Protein AF-A0A8T4Z9X0-F1 (afdb_monomer)

Solvent-accessible surface area (backbone atoms only — not comparable to full-atom values): 10684 Å² total; per-residue (Å²): 140,80,88,86,80,84,82,87,80,88,75,79,86,75,85,72,78,78,70,93,78,78,73,81,78,60,83,48,73,67,48,34,53,51,51,46,33,66,72,39,27,39,47,36,45,61,48,13,54,65,45,50,89,79,59,79,99,70,54,33,42,61,48,16,44,51,51,52,52,51,51,34,53,53,17,51,51,32,37,76,73,68,44,38,70,63,11,52,53,47,28,51,22,32,32,61,33,37,63,33,65,65,24,44,48,56,36,44,79,71,71,46,83,79,85,75,62,97,65,78,75,57,24,65,61,63,63,50,59,78,78,50,49,70,63,52,50,53,55,50,54,58,72,44,66,87,59,87,78,94,75,86,84,88,86,82,88,79,58,67,72,41,54,51,47,46,52,52,50,26,67,75,50,70,53,122

Mean predicted aligned error: 9.88 Å

pLDDT: mean 84.11, std 20.0, range [26.34, 98.0]

Radius of gyration: 24.55 Å; Cα contacts (8 Å, |Δi|>4): 163; chains: 1; bounding box: 61×63×80 Å

Sequence (176 aa):
MKMEEKTKKIGKGKRGASSPFHVAKPTGLLEILEELLKTYSICDNCLGRQLAILIHGTTNDRRGRAAKLFLTMEAHRRILEGDRNRGLRLLRALATKGSSPEAAETLRSLGYRIKKKQKPEPCYLCGGVLDGLDGLKALILDALGSYTFHTFIVGVKVPKEVIEREDDLRSRLKIR

Secondary structure (DSSP, 8-state):
-------------------S--PPPP-SHHHHHHHHHHH----HHHHHHHTTTT--SS-HHHHHHHHHHHHHHHHHHHHHTT-HHHHHHHHHHHHHTS--HHHHHHHHHTT------SSPPPPTTTTTGGGGHHHHHHHHHHHHTT---S---------HHHHHHHHHHHHHHT--

Foldseek 3Di:
DDDDDDDDDDDDDDPPPDDPPPDPADDDPLSLVLVPLLPFQAEQQRQLVLCPVVDDPDHSNVSSLVSLVVQLVVLVVCCVVVVVPSSLSSLLSCVASVVHPSSCVVCVVVVHDRDHDPDGQAGQQPSCPVVCVVVVVVVVCVVCVVDDDPDDDDDDDDDPSNVVSVCVSCVRNVRD

Structure (mmCIF, N/CA/C/O backbone):
data_AF-A0A8T4Z9X0-F1
#
_entry.id   AF-A0A8T4Z9X0-F1
#
loop_
_atom_site.group_PDB
_atom_site.id
_atom_site.type_symbol
_atom_site.label_atom_id
_atom_site.label_alt_id
_atom_site.label_comp_id
_atom_site.label_asym_id
_atom_site.label_entity_id
_atom_site.label_seq_id
_atom_site.pdbx_PDB_ins_code
_atom_site.Cartn_x
_atom_site.Cartn_y
_atom_site.Cartn_z
_atom_site.occupancy
_atom_site.B_iso_or_equiv
_atom_site.auth_seq_id
_atom_site.auth_comp_id
_atom_site.auth_asym_id
_atom_site.auth_atom_id
_atom_site.pdbx_PDB_model_num
ATOM 1 N N . MET A 1 1 ? 37.809 50.287 46.391 1.00 34.31 1 MET A N 1
ATOM 2 C CA . MET A 1 1 ? 38.292 50.314 44.987 1.00 34.31 1 MET A CA 1
ATOM 3 C C . MET A 1 1 ? 38.386 48.867 44.525 1.00 34.31 1 MET A C 1
ATOM 5 O O . MET A 1 1 ? 39.111 48.131 45.163 1.00 34.31 1 MET A O 1
ATOM 9 N N . LYS A 1 2 ? 37.665 48.341 43.540 1.00 35.91 2 LYS A N 1
ATOM 10 C CA . LYS A 1 2 ? 36.854 48.913 42.465 1.00 35.91 2 LYS A CA 1
ATOM 11 C C . LYS A 1 2 ? 35.469 48.256 42.472 1.00 35.91 2 LYS A C 1
ATOM 13 O O . LYS A 1 2 ? 35.357 47.049 42.651 1.00 35.91 2 LYS A O 1
ATOM 18 N N . MET A 1 3 ? 34.447 49.084 42.281 1.00 26.34 3 MET A N 1
ATOM 19 C CA . MET A 1 3 ? 33.174 48.658 41.718 1.00 26.34 3 MET A CA 1
ATOM 20 C C . MET A 1 3 ? 33.387 48.394 40.227 1.00 26.34 3 MET A C 1
ATOM 22 O O . MET A 1 3 ? 34.064 49.189 39.575 1.00 26.34 3 MET A O 1
ATOM 26 N N . GLU A 1 4 ? 32.773 47.348 39.687 1.00 34.88 4 GLU A N 1
ATOM 27 C CA . GLU A 1 4 ? 32.457 47.293 38.262 1.00 34.88 4 GLU A CA 1
ATOM 28 C C . GLU A 1 4 ? 30.944 47.195 38.104 1.00 34.88 4 GLU A C 1
ATOM 30 O O . GLU A 1 4 ? 30.269 46.298 38.611 1.00 34.88 4 GLU A O 1
ATOM 35 N N . GLU A 1 5 ? 30.422 48.227 37.456 1.00 34.16 5 GLU A N 1
ATOM 36 C CA . GLU A 1 5 ? 29.025 48.487 37.189 1.00 34.16 5 GLU A CA 1
ATOM 37 C C . GLU A 1 5 ? 28.646 47.931 35.810 1.00 34.16 5 GLU A C 1
ATOM 39 O O . GLU A 1 5 ? 29.357 48.128 34.832 1.00 34.16 5 GLU A O 1
ATOM 44 N N . LYS A 1 6 ? 27.451 47.332 35.754 1.00 31.14 6 LYS A N 1
ATOM 45 C CA . LYS A 1 6 ? 26.475 47.357 34.650 1.00 31.14 6 LYS A CA 1
ATOM 46 C C . LYS A 1 6 ? 26.954 47.000 33.231 1.00 31.14 6 LYS A C 1
ATOM 48 O O . LYS A 1 6 ? 27.589 47.778 32.535 1.00 31.14 6 LYS A O 1
ATOM 53 N N . THR A 1 7 ? 26.260 46.020 32.652 1.00 31.41 7 THR A N 1
ATOM 54 C CA . THR A 1 7 ? 25.377 46.348 31.514 1.00 31.41 7 THR A CA 1
ATOM 55 C C . THR A 1 7 ? 24.223 45.358 31.379 1.00 31.41 7 THR A C 1
ATOM 57 O O . THR A 1 7 ? 24.367 44.172 31.104 1.00 31.41 7 THR A O 1
ATOM 60 N N . LYS A 1 8 ? 23.030 45.908 31.586 1.00 33.38 8 LYS A N 1
ATOM 61 C CA . LYS A 1 8 ? 21.7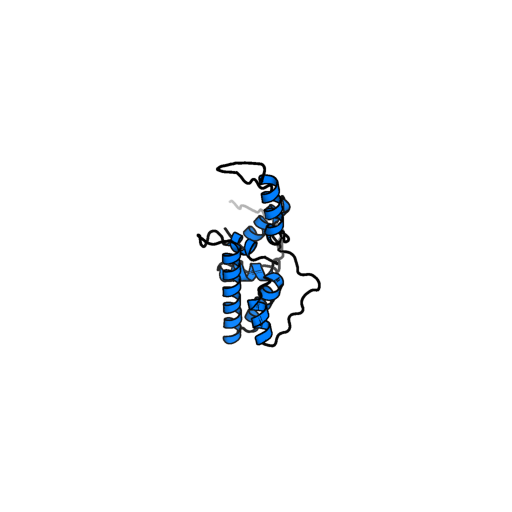13 45.291 31.483 1.00 33.38 8 LYS A CA 1
ATOM 62 C C . LYS A 1 8 ? 21.362 45.167 29.995 1.00 33.38 8 LYS A C 1
ATOM 64 O O . LYS A 1 8 ? 21.009 46.165 29.374 1.00 33.38 8 LYS A O 1
ATOM 69 N N . LYS A 1 9 ? 21.450 43.972 29.400 1.00 36.62 9 LYS A N 1
ATOM 70 C CA . LYS A 1 9 ? 20.879 43.719 28.064 1.00 36.62 9 LYS A CA 1
ATOM 71 C C . LYS A 1 9 ? 19.438 43.238 28.201 1.00 36.62 9 LYS A C 1
ATOM 73 O O . LYS A 1 9 ? 19.160 42.093 28.533 1.00 36.62 9 LYS A O 1
ATOM 78 N N . ILE A 1 10 ? 18.524 44.164 27.931 1.00 34.47 10 ILE A N 1
ATOM 79 C CA . ILE A 1 10 ? 17.104 43.916 27.687 1.00 34.47 10 ILE A CA 1
ATOM 80 C C . ILE A 1 10 ? 17.002 43.203 26.332 1.00 34.47 10 ILE A C 1
ATOM 82 O O . ILE A 1 10 ? 17.254 43.801 25.288 1.00 34.47 10 ILE A O 1
ATOM 86 N N . GLY A 1 11 ? 16.660 41.916 26.348 1.00 32.56 11 GLY A N 1
ATOM 87 C CA . GLY A 1 11 ? 16.539 41.073 25.159 1.00 32.56 11 GLY A CA 1
ATOM 88 C C . GLY A 1 11 ? 15.184 40.379 25.107 1.00 32.56 11 GLY A C 1
ATOM 89 O O . GLY A 1 11 ? 15.051 39.248 25.550 1.00 32.56 11 GLY A O 1
ATOM 90 N N . LYS A 1 12 ? 14.192 41.117 24.601 1.00 32.91 12 LYS A N 1
ATOM 91 C CA . LYS A 1 12 ? 12.871 40.714 24.082 1.00 32.91 12 LYS A CA 1
ATOM 92 C C . LYS A 1 12 ? 12.521 39.222 24.199 1.00 32.91 12 LYS A C 1
ATOM 94 O O . LYS A 1 12 ? 13.004 38.393 23.431 1.00 32.91 12 LYS A O 1
ATOM 99 N N . GLY A 1 13 ? 11.548 38.930 25.064 1.00 34.75 13 GLY A N 1
ATOM 100 C CA . GLY A 1 13 ? 10.819 37.670 25.055 1.00 34.75 13 GLY A CA 1
ATOM 101 C C . GLY A 1 13 ? 10.212 37.404 23.678 1.00 34.75 13 GLY A C 1
ATOM 102 O O . GLY A 1 13 ? 9.287 38.093 23.246 1.00 34.75 13 GLY A O 1
ATOM 103 N N . LYS A 1 14 ? 10.717 36.380 22.993 1.00 36.47 14 LYS A N 1
ATOM 104 C CA . LYS A 1 14 ? 9.980 35.727 21.917 1.00 36.47 14 LYS A CA 1
ATOM 105 C C . LYS A 1 14 ? 9.171 34.607 22.552 1.00 36.47 14 LYS A C 1
ATOM 107 O O . LYS A 1 14 ? 9.677 33.521 22.807 1.00 36.47 14 LYS A O 1
ATOM 112 N N . ARG A 1 15 ? 7.899 34.913 22.811 1.00 34.72 15 ARG A N 1
ATOM 113 C CA . ARG A 1 15 ? 6.828 33.922 22.938 1.00 34.72 15 ARG A CA 1
ATOM 114 C C . ARG A 1 15 ? 6.777 33.156 21.614 1.00 34.72 15 ARG A C 1
ATOM 116 O O . ARG A 1 15 ? 6.129 33.594 20.670 1.00 34.72 15 ARG A O 1
ATOM 123 N N . GLY A 1 16 ? 7.551 32.080 21.515 1.00 33.16 16 GLY A N 1
ATOM 124 C CA . GLY A 1 16 ? 7.415 31.105 20.444 1.00 33.16 16 GLY A CA 1
ATOM 125 C C . GLY A 1 16 ? 6.132 30.336 20.702 1.00 33.16 16 GLY A C 1
ATOM 126 O O . GLY A 1 16 ? 6.065 29.562 21.651 1.00 33.16 16 GLY A O 1
ATOM 127 N N . ALA A 1 17 ? 5.103 30.617 19.908 1.00 35.03 17 ALA A N 1
ATOM 128 C CA . ALA A 1 17 ? 3.867 29.858 19.901 1.00 35.03 17 ALA A CA 1
ATOM 129 C C . ALA A 1 17 ? 4.200 28.374 19.698 1.00 35.03 17 ALA A C 1
ATOM 131 O O . ALA A 1 17 ? 4.739 27.984 18.660 1.00 35.03 17 ALA A O 1
ATOM 132 N N . SER A 1 18 ? 3.916 27.550 20.703 1.00 39.00 18 SER A N 1
ATOM 133 C CA . SER A 1 18 ? 3.926 26.103 20.560 1.00 39.00 18 SER A CA 1
ATOM 134 C C . SER A 1 18 ? 2.852 25.733 19.537 1.00 39.00 18 SER A C 1
ATOM 136 O O . SER A 1 18 ? 1.655 25.844 19.789 1.00 39.00 18 SER A O 1
ATOM 138 N N . SER A 1 19 ? 3.291 25.346 18.338 1.00 38.25 19 SER A N 1
ATOM 139 C CA . SER A 1 19 ? 2.413 24.800 17.303 1.00 38.25 19 SER A CA 1
ATOM 140 C C . SER A 1 19 ? 1.639 23.599 17.875 1.00 38.25 19 SER A C 1
ATOM 142 O O . SER A 1 19 ? 2.282 22.677 18.393 1.00 38.25 19 SER A O 1
ATOM 144 N N . PRO A 1 20 ? 0.294 23.560 17.774 1.00 36.12 20 PRO A N 1
ATOM 145 C CA . PRO A 1 20 ? -0.553 22.543 18.409 1.00 36.12 20 PRO A CA 1
ATOM 146 C C . PRO A 1 20 ? -0.476 21.154 17.744 1.00 36.12 20 PRO A C 1
ATOM 148 O O . PRO A 1 20 ? -1.265 20.269 18.059 1.00 36.12 20 PRO A O 1
ATOM 151 N N . PHE A 1 21 ? 0.487 20.928 16.846 1.00 37.66 21 PHE A N 1
ATOM 152 C CA . PHE A 1 21 ? 0.681 19.677 16.112 1.00 37.66 21 PHE A CA 1
ATOM 153 C C . PHE A 1 21 ? 2.031 19.025 16.438 1.00 37.66 21 PHE A C 1
ATOM 155 O O . PHE A 1 21 ? 2.867 18.824 15.562 1.00 37.66 21 PHE A O 1
ATOM 162 N N . HIS A 1 22 ? 2.258 18.671 17.702 1.00 44.44 22 HIS A N 1
ATOM 163 C CA . HIS A 1 22 ? 3.313 17.721 18.074 1.00 44.44 22 HIS A CA 1
ATOM 164 C C . HIS A 1 22 ? 2.678 16.368 18.402 1.00 44.44 22 HIS A C 1
ATOM 166 O O . HIS A 1 22 ? 2.611 15.952 19.554 1.00 44.44 22 HIS A O 1
ATOM 172 N N . VAL A 1 23 ? 2.181 15.680 17.372 1.00 53.56 23 VAL A N 1
ATOM 173 C CA . VAL A 1 23 ? 1.930 14.238 17.476 1.00 53.56 23 VAL A CA 1
ATOM 174 C C . VAL A 1 23 ? 3.299 13.555 17.457 1.00 53.56 23 VAL A C 1
ATOM 176 O O . VAL A 1 23 ? 4.117 13.843 16.578 1.00 53.56 23 VAL A O 1
ATOM 179 N N . ALA A 1 24 ? 3.580 12.699 18.443 1.00 60.56 24 ALA A N 1
ATOM 180 C CA . ALA A 1 24 ? 4.805 11.904 18.479 1.00 60.56 24 ALA A CA 1
ATOM 181 C C . ALA A 1 24 ? 4.957 11.120 17.162 1.00 60.56 24 ALA A C 1
ATOM 183 O O . ALA A 1 24 ? 3.994 10.530 16.671 1.00 60.56 24 ALA A O 1
ATOM 184 N N . LYS A 1 25 ? 6.150 11.160 16.558 1.00 60.59 25 LYS A N 1
ATOM 185 C CA . LYS A 1 25 ? 6.401 10.482 15.278 1.00 60.59 25 LYS A CA 1
ATOM 186 C C . LYS A 1 25 ? 6.363 8.959 15.485 1.00 60.59 25 LYS A C 1
ATOM 188 O O . LYS A 1 25 ? 6.967 8.503 16.454 1.00 60.59 25 LYS A O 1
ATOM 193 N N . PRO A 1 26 ? 5.706 8.191 14.596 1.00 71.19 26 PRO A N 1
ATOM 194 C CA . PRO A 1 26 ? 5.622 6.739 14.723 1.00 71.19 26 PRO A CA 1
ATOM 195 C C . PRO A 1 26 ? 7.017 6.113 14.614 1.00 71.19 26 PRO A C 1
ATOM 197 O O . PRO A 1 26 ? 7.794 6.486 13.732 1.00 71.19 26 PRO A O 1
ATOM 200 N N . THR A 1 27 ? 7.341 5.179 15.507 1.00 75.75 27 THR A N 1
ATOM 201 C CA . THR A 1 27 ? 8.657 4.509 15.550 1.00 75.75 27 THR A CA 1
ATOM 202 C C . THR A 1 27 ? 8.567 3.021 15.226 1.00 75.75 27 THR A C 1
ATOM 204 O O . THR A 1 27 ? 9.528 2.459 14.702 1.00 75.75 27 THR A O 1
ATOM 207 N N . GLY A 1 28 ? 7.420 2.381 15.472 1.00 87.75 28 GLY A N 1
ATOM 208 C CA . GLY A 1 28 ? 7.186 0.981 15.107 1.00 87.75 28 GLY A CA 1
ATOM 209 C C . GLY A 1 28 ? 6.675 0.806 13.673 1.00 87.75 28 GLY A C 1
ATOM 210 O O . GLY A 1 28 ? 5.898 1.624 13.184 1.00 87.75 28 GLY A O 1
ATOM 211 N N . LEU A 1 29 ? 7.025 -0.310 13.015 1.00 89.56 29 LEU A N 1
ATOM 212 C CA . LEU A 1 29 ? 6.516 -0.654 11.673 1.00 89.56 29 LEU A CA 1
ATOM 213 C C . LEU A 1 29 ? 4.982 -0.591 11.605 1.00 89.56 29 LEU A C 1
ATOM 215 O O . LEU A 1 29 ? 4.420 -0.048 10.657 1.00 89.56 29 LEU A O 1
ATOM 219 N N . LEU A 1 30 ? 4.306 -1.111 12.631 1.00 91.12 30 LEU A N 1
ATOM 220 C CA . LEU A 1 30 ? 2.848 -1.084 12.723 1.00 91.12 30 LEU A CA 1
ATOM 221 C C . LEU A 1 30 ? 2.303 0.352 12.757 1.00 91.12 30 LEU A C 1
ATOM 223 O O . LEU A 1 30 ? 1.380 0.679 12.017 1.00 91.12 30 LEU A O 1
ATOM 227 N N . GLU A 1 31 ? 2.901 1.225 13.566 1.00 91.38 31 GLU A N 1
ATOM 228 C CA . GLU A 1 31 ? 2.488 2.626 13.684 1.00 91.38 31 GLU A CA 1
ATOM 229 C C . GLU A 1 31 ? 2.722 3.395 12.382 1.00 91.38 31 GLU A C 1
ATOM 231 O O . GLU A 1 31 ? 1.859 4.163 11.957 1.00 91.38 31 GLU A O 1
ATOM 236 N N . ILE A 1 32 ? 3.858 3.145 11.722 1.00 92.25 32 ILE A N 1
ATOM 237 C CA . ILE A 1 32 ? 4.197 3.723 10.418 1.00 92.25 32 ILE A CA 1
ATOM 238 C C . ILE A 1 32 ? 3.142 3.333 9.382 1.00 92.25 32 ILE A C 1
ATOM 240 O O . ILE A 1 32 ? 2.608 4.198 8.689 1.00 92.25 32 ILE A O 1
ATOM 244 N N . LEU A 1 33 ? 2.812 2.043 9.290 1.00 93.50 33 LEU A N 1
ATOM 245 C CA . LEU A 1 33 ? 1.822 1.542 8.340 1.00 93.50 33 LEU A CA 1
ATOM 246 C C . LEU A 1 33 ? 0.418 2.086 8.622 1.00 93.50 33 LEU A C 1
ATOM 248 O O . LEU A 1 33 ? -0.303 2.459 7.693 1.00 93.50 33 LEU A O 1
ATOM 252 N N . GLU A 1 34 ? 0.032 2.159 9.896 1.00 93.44 34 GLU A N 1
ATOM 253 C CA . GLU A 1 34 ? -1.232 2.761 10.305 1.00 93.44 34 GLU A CA 1
ATOM 254 C C . GLU A 1 34 ? -1.323 4.232 9.904 1.00 93.44 34 GLU A C 1
ATOM 256 O O . GLU A 1 34 ? -2.344 4.653 9.360 1.00 93.44 34 GLU A O 1
ATOM 261 N N . GLU A 1 35 ? -0.283 5.017 10.185 1.00 93.19 35 GLU A N 1
ATOM 262 C CA . GLU A 1 35 ? -0.250 6.442 9.860 1.00 93.19 35 GLU A CA 1
ATOM 263 C C . GLU A 1 35 ? -0.250 6.662 8.346 1.00 93.19 35 GLU A C 1
ATOM 265 O O . GLU A 1 35 ? -0.989 7.514 7.841 1.00 93.19 35 GLU A O 1
ATOM 270 N N . LEU A 1 36 ? 0.498 5.838 7.608 1.00 93.81 36 LEU A N 1
ATOM 271 C CA . LEU A 1 36 ? 0.521 5.847 6.150 1.00 93.81 36 LEU A CA 1
ATOM 272 C C . LEU A 1 36 ? -0.889 5.658 5.587 1.00 93.81 36 LEU A C 1
ATOM 274 O O . LEU A 1 36 ? -1.349 6.495 4.814 1.00 93.81 36 LEU A O 1
ATOM 278 N N . LEU A 1 37 ? -1.595 4.602 5.997 1.00 92.44 37 LEU A N 1
ATOM 279 C CA . LEU A 1 37 ? -2.922 4.261 5.468 1.00 92.44 37 LEU A CA 1
ATOM 280 C C . LEU A 1 37 ? -4.031 5.192 5.962 1.00 92.44 37 LEU A C 1
ATOM 282 O O . LEU A 1 37 ? -5.032 5.383 5.271 1.00 92.44 37 LEU A O 1
ATOM 286 N N . LYS A 1 38 ? -3.877 5.793 7.147 1.00 91.44 38 LYS A N 1
ATOM 287 C CA . LYS A 1 38 ? -4.783 6.848 7.625 1.00 91.44 38 LYS A CA 1
ATOM 288 C C . LYS A 1 38 ? -4.595 8.141 6.848 1.00 91.44 38 LYS A C 1
ATOM 290 O O . LYS A 1 38 ? -5.574 8.865 6.663 1.00 91.44 38 LYS A O 1
ATOM 295 N N . THR A 1 39 ? -3.386 8.425 6.372 1.00 92.50 39 THR A N 1
ATOM 296 C CA . THR A 1 39 ? -3.059 9.683 5.693 1.00 92.50 39 THR A CA 1
ATOM 297 C C . THR A 1 39 ? -3.293 9.589 4.189 1.00 92.50 39 THR A C 1
ATOM 299 O O . THR A 1 39 ? -4.068 10.379 3.647 1.00 92.50 39 THR A O 1
ATOM 302 N N . TYR A 1 40 ? -2.728 8.581 3.530 1.00 94.12 40 TYR A N 1
ATOM 303 C CA . TYR A 1 40 ? -2.626 8.485 2.075 1.00 94.12 40 TYR A CA 1
ATOM 304 C C . TYR A 1 40 ? -3.454 7.327 1.503 1.00 94.12 40 TYR A C 1
ATOM 306 O O . TYR A 1 40 ? -3.495 6.238 2.072 1.00 94.12 40 TYR A O 1
ATOM 314 N N . SER A 1 41 ? -4.074 7.546 0.338 1.00 95.19 41 SER A N 1
ATOM 315 C CA . SER A 1 41 ? -4.557 6.452 -0.515 1.00 95.19 41 SER A CA 1
ATOM 316 C C . SER A 1 41 ? -3.350 5.761 -1.152 1.00 95.19 41 SER A C 1
ATOM 318 O O . SER A 1 41 ? -2.534 6.436 -1.782 1.00 95.19 41 SER A O 1
ATOM 320 N N . ILE A 1 42 ? -3.180 4.447 -0.980 1.00 95.12 42 ILE A N 1
ATOM 321 C CA . ILE A 1 42 ? -2.009 3.726 -1.508 1.00 95.12 42 ILE A CA 1
ATOM 322 C C . ILE A 1 42 ? -2.382 2.333 -2.030 1.00 95.12 42 ILE A C 1
ATOM 324 O O . ILE A 1 42 ? -3.034 1.535 -1.348 1.00 95.12 42 ILE A O 1
ATOM 328 N N . CYS A 1 43 ? -1.941 2.010 -3.248 1.00 94.88 43 CYS A N 1
ATOM 329 C CA . CYS A 1 43 ? -2.137 0.681 -3.827 1.00 94.88 43 CYS A CA 1
ATOM 330 C C . CYS A 1 43 ? -1.146 -0.344 -3.251 1.00 94.88 43 CYS A C 1
ATOM 332 O O . CYS A 1 43 ? -0.167 0.013 -2.590 1.00 94.88 43 CYS A O 1
ATOM 334 N N . ASP A 1 44 ? -1.404 -1.628 -3.503 1.00 95.69 44 ASP A N 1
ATOM 335 C CA . ASP A 1 44 ? -0.566 -2.732 -3.019 1.00 95.69 44 ASP A CA 1
ATOM 336 C C . ASP A 1 44 ? 0.879 -2.603 -3.520 1.00 95.69 44 ASP A C 1
ATOM 338 O O . ASP A 1 44 ? 1.814 -2.661 -2.727 1.00 95.69 44 ASP A O 1
ATOM 342 N N . ASN A 1 45 ? 1.069 -2.315 -4.811 1.00 95.69 45 ASN A N 1
ATOM 343 C CA . ASN A 1 45 ? 2.397 -2.134 -5.399 1.00 95.69 45 ASN A CA 1
ATOM 344 C C . ASN A 1 45 ? 3.194 -1.006 -4.731 1.00 95.69 45 ASN A C 1
ATOM 346 O O . ASN A 1 45 ? 4.357 -1.176 -4.369 1.00 95.69 45 ASN A O 1
ATOM 350 N N . CYS A 1 46 ? 2.583 0.163 -4.556 1.00 95.50 46 CYS A N 1
ATOM 351 C CA . CYS A 1 46 ? 3.267 1.303 -3.958 1.00 95.50 46 CYS A CA 1
ATOM 352 C C . CYS A 1 46 ? 3.584 1.065 -2.482 1.00 95.50 46 CYS A C 1
ATOM 354 O O . CYS A 1 46 ? 4.697 1.371 -2.060 1.00 95.50 46 CYS A O 1
ATOM 356 N N . LEU A 1 47 ? 2.655 0.477 -1.721 1.00 95.50 47 LEU A N 1
ATOM 357 C CA . LEU A 1 47 ? 2.898 0.130 -0.323 1.00 95.50 47 LEU A CA 1
ATOM 358 C C . LEU A 1 47 ? 4.025 -0.895 -0.199 1.00 95.50 47 LEU A C 1
ATOM 360 O O . LEU A 1 47 ? 4.953 -0.697 0.577 1.00 95.50 47 LEU A O 1
ATOM 364 N N . GLY A 1 48 ? 3.984 -1.966 -0.993 1.00 94.94 48 GLY A N 1
ATOM 365 C CA . GLY A 1 48 ? 5.030 -2.977 -0.959 1.00 94.94 48 GLY A CA 1
ATOM 366 C C . GLY A 1 48 ? 6.385 -2.453 -1.419 1.00 94.94 48 GLY A C 1
ATOM 367 O O . GLY A 1 48 ? 7.396 -2.882 -0.871 1.00 94.94 48 GLY A O 1
ATOM 368 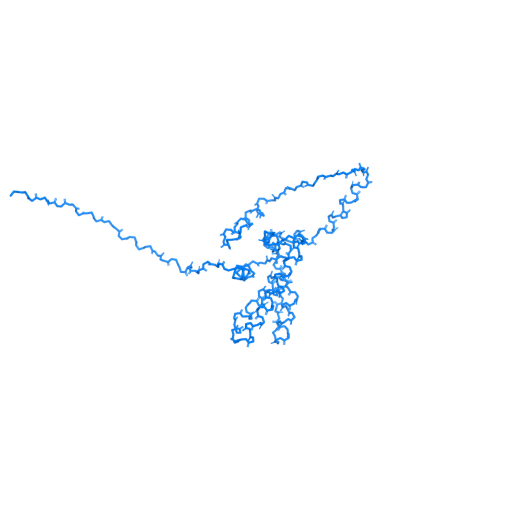N N . ARG A 1 49 ? 6.429 -1.489 -2.349 1.00 94.12 49 ARG A N 1
ATOM 369 C CA . ARG A 1 49 ? 7.672 -0.798 -2.722 1.00 94.12 49 ARG A CA 1
ATOM 370 C C . ARG A 1 49 ? 8.281 -0.048 -1.538 1.00 94.12 49 ARG A C 1
ATOM 372 O O . ARG A 1 49 ? 9.486 -0.135 -1.342 1.00 94.12 49 ARG A O 1
ATOM 379 N N . GLN A 1 50 ? 7.463 0.623 -0.722 1.00 94.50 50 GLN A N 1
ATOM 380 C CA . GLN A 1 50 ? 7.948 1.322 0.478 1.00 94.50 50 GLN A CA 1
ATOM 381 C C . GLN A 1 50 ? 8.510 0.373 1.550 1.00 94.50 50 GLN A C 1
ATOM 383 O O . GLN A 1 50 ? 9.198 0.815 2.460 1.00 94.50 50 GLN A O 1
ATOM 388 N N . LEU A 1 51 ? 8.233 -0.929 1.454 1.00 91.88 51 LEU A N 1
ATOM 389 C CA . LEU A 1 51 ? 8.693 -1.954 2.396 1.00 91.88 51 LEU A CA 1
ATOM 390 C C . LEU A 1 51 ? 9.738 -2.892 1.774 1.00 91.88 51 LEU A C 1
ATOM 392 O O . LEU A 1 51 ? 10.014 -3.959 2.323 1.00 91.88 51 LEU A O 1
ATOM 396 N N . ALA A 1 52 ? 10.290 -2.541 0.608 1.00 90.88 52 ALA A N 1
ATOM 397 C CA . ALA A 1 52 ? 11.114 -3.450 -0.185 1.00 90.88 52 ALA A CA 1
ATOM 398 C C . ALA A 1 52 ? 12.397 -3.912 0.525 1.00 90.88 52 ALA A C 1
ATOM 400 O O . ALA A 1 52 ? 12.873 -5.007 0.241 1.00 90.88 52 ALA A O 1
ATOM 401 N N . ILE A 1 53 ? 12.913 -3.120 1.469 1.00 88.88 53 ILE A N 1
ATOM 402 C CA . ILE A 1 53 ? 14.096 -3.462 2.268 1.00 88.88 53 ILE A CA 1
ATOM 403 C C . ILE A 1 53 ? 13.823 -4.529 3.341 1.00 88.88 53 ILE A C 1
ATOM 405 O O . ILE A 1 53 ? 14.756 -5.137 3.851 1.00 88.88 53 ILE A O 1
ATOM 409 N N . LEU A 1 54 ? 12.558 -4.765 3.705 1.00 88.06 54 LEU A N 1
ATOM 410 C CA . LEU A 1 54 ? 12.221 -5.614 4.851 1.00 88.06 54 LEU A CA 1
ATOM 411 C C . LEU A 1 54 ? 12.188 -7.109 4.519 1.00 88.06 54 LEU A C 1
ATOM 413 O O . LEU A 1 54 ? 12.427 -7.924 5.403 1.00 88.06 54 LEU A O 1
ATOM 417 N N . ILE A 1 55 ? 11.867 -7.476 3.274 1.00 87.81 55 ILE A N 1
ATOM 418 C CA . ILE A 1 55 ? 11.809 -8.869 2.799 1.00 87.81 55 ILE A CA 1
ATOM 419 C C . ILE A 1 55 ? 12.151 -8.924 1.304 1.00 87.81 55 ILE A C 1
ATOM 421 O O . ILE A 1 55 ? 11.782 -8.016 0.565 1.00 87.81 55 ILE A O 1
ATOM 425 N N . HIS A 1 56 ? 12.787 -9.995 0.828 1.00 90.94 56 HIS A N 1
ATOM 426 C CA . HIS A 1 56 ? 13.132 -10.199 -0.590 1.00 90.94 56 HIS A CA 1
ATOM 427 C C . HIS A 1 56 ? 12.393 -11.412 -1.187 1.00 90.94 56 HIS A C 1
ATOM 429 O O . HIS A 1 56 ? 11.671 -12.108 -0.479 1.00 90.94 56 HIS A O 1
ATOM 435 N N . GLY A 1 57 ? 12.524 -11.648 -2.500 1.00 94.19 57 GLY A N 1
ATOM 436 C CA . GLY A 1 57 ? 11.912 -12.811 -3.169 1.00 94.19 57 GLY A CA 1
ATOM 437 C C . GLY A 1 57 ? 10.389 -12.733 -3.346 1.00 94.19 57 GLY A C 1
ATOM 438 O O . GLY A 1 57 ? 9.726 -13.750 -3.521 1.00 94.19 57 GLY A O 1
ATOM 439 N N . THR A 1 58 ? 9.815 -11.531 -3.288 1.00 95.19 58 THR A N 1
ATOM 440 C CA . THR A 1 58 ? 8.379 -11.292 -3.467 1.00 95.19 58 THR A CA 1
ATOM 441 C C . THR A 1 58 ? 8.146 -10.053 -4.322 1.00 95.19 58 THR A C 1
ATOM 443 O O . THR A 1 58 ? 8.990 -9.152 -4.380 1.00 95.19 58 THR A O 1
ATOM 446 N N . THR A 1 59 ? 6.991 -9.997 -4.974 1.00 94.44 59 THR A N 1
ATOM 447 C CA . THR A 1 59 ? 6.564 -8.834 -5.745 1.00 94.44 59 THR A CA 1
ATOM 448 C C . THR A 1 59 ? 6.042 -7.731 -4.824 1.00 94.44 59 THR A C 1
ATOM 450 O O . THR A 1 59 ? 5.673 -7.953 -3.664 1.00 94.44 59 THR A O 1
ATOM 453 N N . ASN A 1 60 ? 6.032 -6.499 -5.331 1.00 94.81 60 ASN A N 1
ATOM 454 C CA . ASN A 1 60 ? 5.574 -5.350 -4.559 1.00 94.81 60 ASN A CA 1
ATOM 455 C C . ASN A 1 60 ? 4.081 -5.447 -4.212 1.00 94.81 60 ASN A C 1
ATOM 457 O O . ASN A 1 60 ? 3.715 -5.193 -3.069 1.00 94.81 60 ASN A O 1
ATOM 461 N N . ASP A 1 61 ? 3.228 -5.861 -5.148 1.00 94.94 61 ASP A N 1
ATOM 462 C CA . ASP A 1 61 ? 1.801 -6.084 -4.902 1.00 94.94 61 ASP A CA 1
ATOM 463 C C . ASP A 1 61 ? 1.570 -7.134 -3.806 1.00 94.94 61 ASP A C 1
ATOM 465 O O . ASP A 1 61 ? 0.849 -6.871 -2.842 1.00 94.94 61 ASP A O 1
ATOM 469 N N . ARG A 1 62 ? 2.253 -8.284 -3.868 1.00 95.88 62 ARG A N 1
ATOM 470 C CA . ARG A 1 62 ? 2.090 -9.349 -2.874 1.00 95.88 62 ARG A CA 1
ATOM 471 C C . ARG A 1 62 ? 2.514 -8.886 -1.484 1.00 95.88 62 ARG A C 1
ATOM 473 O O . ARG A 1 62 ? 1.805 -9.132 -0.510 1.00 95.88 62 ARG A O 1
ATOM 480 N N . ARG A 1 63 ? 3.642 -8.176 -1.386 1.00 95.69 63 ARG A N 1
ATOM 481 C CA . ARG A 1 63 ? 4.131 -7.594 -0.126 1.00 95.69 63 ARG A CA 1
ATOM 482 C C . ARG A 1 63 ? 3.168 -6.550 0.440 1.00 95.69 63 ARG A C 1
ATOM 484 O O . ARG A 1 63 ? 2.851 -6.600 1.626 1.00 95.69 63 ARG A O 1
ATOM 491 N N . GLY A 1 64 ? 2.681 -5.625 -0.386 1.00 95.88 64 GLY A N 1
ATOM 492 C CA . GLY A 1 64 ? 1.734 -4.601 0.057 1.00 95.88 64 GLY A CA 1
ATOM 493 C C . GLY A 1 64 ? 0.394 -5.188 0.492 1.00 95.88 64 GLY A C 1
ATOM 494 O O . GLY A 1 64 ? -0.137 -4.797 1.533 1.00 95.88 64 GLY A O 1
ATOM 495 N N . ARG A 1 65 ? -0.117 -6.180 -0.245 1.00 96.56 65 ARG A N 1
ATOM 496 C CA . ARG A 1 65 ? -1.333 -6.906 0.127 1.00 96.56 65 ARG A CA 1
ATOM 497 C C . ARG A 1 65 ? -1.168 -7.646 1.448 1.00 96.56 65 ARG A C 1
ATOM 499 O O . ARG A 1 65 ? -2.032 -7.534 2.311 1.00 96.56 65 ARG A O 1
ATOM 506 N N . ALA A 1 66 ? -0.049 -8.346 1.639 1.00 96.56 66 ALA A N 1
ATOM 507 C CA . ALA A 1 66 ? 0.245 -9.035 2.893 1.00 96.56 66 ALA A CA 1
ATOM 508 C C . ALA A 1 66 ? 0.273 -8.064 4.086 1.00 96.56 66 ALA A C 1
ATOM 510 O O . ALA A 1 66 ? -0.321 -8.350 5.124 1.00 96.56 66 ALA A O 1
ATOM 511 N N . ALA A 1 67 ? 0.881 -6.883 3.920 1.00 96.00 67 ALA A N 1
ATOM 512 C CA . ALA A 1 67 ? 0.868 -5.846 4.950 1.00 96.00 67 ALA A CA 1
ATOM 513 C C . ALA A 1 67 ? -0.564 -5.385 5.285 1.00 96.00 67 ALA A C 1
ATOM 515 O O . ALA A 1 67 ? -0.928 -5.307 6.456 1.00 96.00 67 ALA A O 1
ATOM 516 N N . LYS A 1 68 ? -1.413 -5.133 4.280 1.00 97.50 68 LYS A N 1
ATOM 517 C CA . LYS A 1 68 ? -2.822 -4.747 4.497 1.00 97.50 68 LYS A CA 1
ATOM 518 C C . LYS A 1 68 ? -3.645 -5.855 5.150 1.00 97.50 68 LYS A C 1
ATOM 520 O O . LYS A 1 68 ? -4.476 -5.565 6.011 1.00 97.50 68 LYS A O 1
ATOM 525 N N . LEU A 1 69 ? -3.398 -7.109 4.778 1.00 97.88 69 LEU A N 1
ATOM 526 C CA . LEU A 1 69 ? -4.048 -8.266 5.382 1.00 97.88 69 LEU A CA 1
ATOM 527 C C . LEU A 1 69 ? -3.690 -8.376 6.868 1.00 97.88 69 LEU A C 1
ATOM 529 O O . LEU A 1 69 ? -4.579 -8.477 7.711 1.00 97.88 69 LEU A O 1
ATOM 533 N N . PHE A 1 70 ? -2.403 -8.255 7.203 1.00 97.38 70 PHE A N 1
ATOM 534 C CA . PHE A 1 70 ? -1.944 -8.219 8.591 1.00 97.38 70 PHE A CA 1
ATOM 535 C C . PHE A 1 70 ? -2.603 -7.089 9.390 1.00 97.38 70 PHE A C 1
ATOM 537 O O . PHE A 1 70 ? -3.148 -7.324 10.466 1.00 97.38 70 PHE A O 1
ATOM 544 N N . LEU A 1 71 ? -2.633 -5.872 8.842 1.00 97.62 71 LEU A N 1
ATOM 545 C CA . LEU A 1 71 ? -3.264 -4.729 9.506 1.00 97.62 71 LEU A CA 1
ATOM 546 C C . LEU A 1 71 ? -4.773 -4.903 9.678 1.00 97.62 71 LEU A C 1
ATOM 548 O O . LEU A 1 71 ? -5.334 -4.392 10.642 1.00 97.62 71 LEU A O 1
ATOM 552 N N . THR A 1 72 ? -5.432 -5.622 8.770 1.00 98.00 72 THR A N 1
ATOM 553 C CA . THR A 1 72 ? -6.854 -5.966 8.894 1.00 98.00 72 THR A CA 1
ATOM 554 C C . THR A 1 72 ? -7.080 -6.886 10.091 1.00 98.00 72 THR A C 1
ATOM 556 O O . THR A 1 72 ? -7.963 -6.615 10.907 1.00 98.00 72 THR A O 1
ATOM 559 N N . MET A 1 73 ? -6.244 -7.920 10.240 1.00 97.94 73 MET A N 1
ATOM 560 C CA . MET A 1 73 ? -6.281 -8.814 11.402 1.00 97.94 73 MET A CA 1
ATOM 561 C C . MET A 1 73 ? -6.007 -8.050 12.699 1.00 97.94 73 MET A C 1
ATOM 563 O O . MET A 1 73 ? -6.778 -8.162 13.648 1.00 97.94 73 MET A O 1
ATOM 567 N N . GLU A 1 74 ? -4.972 -7.210 12.723 1.00 97.50 74 GLU A N 1
ATOM 568 C CA . GLU A 1 74 ? -4.626 -6.390 13.888 1.00 97.50 74 GLU A CA 1
ATOM 569 C C . GLU A 1 74 ? -5.749 -5.409 14.256 1.00 97.50 74 GLU A C 1
ATOM 571 O O . GLU A 1 74 ? -6.088 -5.239 15.428 1.00 97.50 74 GLU A O 1
ATOM 576 N N . ALA A 1 75 ? -6.389 -4.793 13.261 1.00 97.19 75 ALA A N 1
ATOM 577 C CA . ALA A 1 75 ? -7.516 -3.902 13.488 1.00 97.19 75 ALA A CA 1
ATOM 578 C C . ALA A 1 75 ? -8.717 -4.638 14.098 1.00 97.19 75 ALA A C 1
ATOM 580 O O . ALA A 1 75 ? -9.368 -4.101 14.995 1.00 97.19 75 ALA A O 1
ATOM 581 N N . HIS A 1 76 ? -9.005 -5.857 13.635 1.00 97.38 76 HIS A N 1
ATOM 582 C CA . HIS A 1 76 ? -10.073 -6.681 14.192 1.00 97.38 76 HIS A CA 1
ATOM 583 C C . HIS A 1 76 ? -9.736 -7.184 15.604 1.00 97.38 76 HIS A C 1
ATOM 585 O O . HIS A 1 76 ? -10.575 -7.067 16.495 1.00 97.38 76 HIS A O 1
ATOM 591 N N . ARG A 1 77 ? -8.498 -7.636 15.846 1.00 97.75 77 ARG A N 1
ATOM 592 C CA . ARG A 1 77 ? -8.005 -8.040 17.174 1.00 97.75 77 ARG A CA 1
ATOM 593 C C . ARG A 1 77 ? -8.230 -6.940 18.214 1.00 97.75 77 ARG A C 1
ATOM 595 O O . ARG A 1 77 ? -8.826 -7.196 19.254 1.00 97.75 77 ARG A O 1
ATOM 602 N N . ARG A 1 78 ? -7.880 -5.687 17.892 1.00 96.75 78 ARG A N 1
ATOM 603 C CA . ARG A 1 78 ? -8.130 -4.527 18.773 1.00 96.75 78 ARG A CA 1
ATOM 604 C C . ARG A 1 78 ? -9.602 -4.310 19.103 1.00 96.75 78 ARG A C 1
ATOM 606 O O . ARG A 1 78 ? -9.920 -3.875 20.204 1.00 96.75 78 ARG A O 1
ATOM 613 N N . ILE A 1 79 ? -10.506 -4.592 18.162 1.00 97.25 79 ILE A N 1
ATOM 614 C CA . ILE A 1 79 ? -11.951 -4.487 18.408 1.00 97.25 79 ILE A CA 1
ATOM 615 C C . ILE A 1 79 ? -12.395 -5.518 19.444 1.00 97.25 79 ILE A C 1
ATOM 617 O O . ILE A 1 79 ? -13.194 -5.175 20.314 1.00 97.25 79 ILE A O 1
ATOM 621 N N . LEU A 1 80 ? -11.880 -6.746 19.352 1.00 96.62 80 LEU A N 1
ATOM 622 C CA . LEU A 1 80 ? -12.185 -7.825 20.292 1.00 96.62 80 LEU A CA 1
ATOM 623 C C . LEU A 1 80 ? -11.606 -7.555 21.689 1.00 96.62 80 LEU A C 1
ATOM 625 O O . LEU A 1 80 ? -12.240 -7.879 22.684 1.00 96.62 80 LEU A O 1
ATOM 629 N N . GLU A 1 81 ? -10.453 -6.891 21.768 1.00 97.38 81 GLU A N 1
ATOM 630 C CA . GLU A 1 81 ? -9.778 -6.531 23.027 1.00 97.38 81 GLU A CA 1
ATOM 631 C C . GLU A 1 81 ? -10.305 -5.243 23.684 1.00 97.38 81 GLU A C 1
ATOM 633 O O . GLU A 1 81 ? -9.759 -4.776 24.681 1.00 97.38 81 GLU A O 1
ATOM 638 N N . GLY A 1 82 ? -11.365 -4.643 23.139 1.00 94.81 82 GLY A N 1
ATOM 639 C CA . GLY A 1 82 ? -12.018 -3.467 23.720 1.00 94.81 82 GLY A CA 1
ATOM 640 C C . GLY A 1 82 ? -11.536 -2.115 23.181 1.00 94.81 82 GLY A C 1
ATOM 641 O O . GLY A 1 82 ? -12.239 -1.117 23.348 1.00 94.81 82 GLY A O 1
ATOM 642 N N . ASP A 1 83 ? -10.440 -2.050 22.416 1.00 96.06 83 ASP A N 1
ATOM 643 C CA . ASP A 1 83 ? -10.014 -0.843 21.681 1.00 96.06 83 ASP A CA 1
ATOM 644 C C . ASP A 1 83 ? -10.781 -0.689 20.351 1.00 96.06 83 ASP A C 1
ATOM 646 O O . ASP A 1 83 ? -10.243 -0.554 19.240 1.00 96.06 83 ASP A O 1
ATOM 650 N N . ARG A 1 84 ? -12.113 -0.711 20.470 1.00 95.25 84 ARG A N 1
ATOM 651 C CA . ARG A 1 84 ? -13.050 -0.704 19.343 1.00 95.25 84 ARG A CA 1
ATOM 652 C C . ARG A 1 84 ? -12.875 0.521 18.454 1.00 95.25 84 ARG A C 1
ATOM 654 O O . ARG A 1 84 ? -12.940 0.423 17.229 1.00 95.25 84 ARG A O 1
ATOM 661 N N . ASN A 1 85 ? -12.633 1.681 19.054 1.00 95.38 85 ASN A N 1
ATOM 662 C CA . ASN A 1 85 ? -12.516 2.936 18.322 1.00 95.38 85 ASN A CA 1
ATOM 663 C C . ASN A 1 85 ? -11.276 2.973 17.421 1.00 95.38 85 ASN A C 1
ATOM 665 O O . ASN A 1 85 ? -11.390 3.392 16.265 1.00 95.38 85 ASN A O 1
ATOM 669 N N . ARG A 1 86 ? -10.099 2.542 17.900 1.00 94.38 86 ARG A N 1
ATOM 670 C CA . ARG A 1 86 ? -8.893 2.518 17.056 1.00 94.38 86 ARG A CA 1
ATOM 671 C C . ARG A 1 86 ? -8.985 1.440 15.989 1.00 94.38 86 ARG A C 1
ATOM 673 O O . ARG A 1 86 ? -8.678 1.738 14.833 1.00 94.38 86 ARG A O 1
ATOM 680 N N . GLY A 1 87 ? -9.475 0.250 16.339 1.00 96.31 87 GLY A N 1
ATOM 681 C CA . GLY A 1 87 ? -9.662 -0.840 15.382 1.00 96.31 87 GLY A CA 1
ATOM 682 C C . GLY A 1 87 ? -10.616 -0.471 14.240 1.00 96.31 87 GLY A C 1
ATOM 683 O O . GLY A 1 87 ? -10.259 -0.593 13.069 1.00 96.31 87 GLY A O 1
ATOM 684 N N . LEU A 1 88 ? -11.784 0.112 14.544 1.00 96.00 88 LEU A N 1
ATOM 685 C CA . LEU A 1 88 ? -12.729 0.557 13.509 1.00 96.00 88 LEU A CA 1
ATOM 686 C C . LEU A 1 88 ? -12.165 1.668 12.618 1.00 96.00 88 LEU A C 1
ATOM 688 O O . LEU A 1 88 ? -12.442 1.688 11.417 1.00 96.00 88 LEU A O 1
ATOM 692 N N . ARG A 1 89 ? -11.381 2.605 13.172 1.00 95.00 89 ARG A N 1
ATOM 693 C CA . ARG A 1 89 ? -10.716 3.641 12.363 1.00 95.00 89 ARG A CA 1
ATOM 694 C C . ARG A 1 89 ? -9.714 3.031 11.387 1.00 95.00 89 ARG A C 1
ATOM 696 O O . ARG A 1 89 ? -9.697 3.439 10.227 1.00 95.00 89 ARG A O 1
ATOM 703 N N . LEU A 1 90 ? -8.920 2.060 11.835 1.00 96.12 90 LEU A N 1
ATOM 704 C CA . LEU A 1 90 ? -7.942 1.384 10.987 1.00 96.12 90 LEU A CA 1
ATOM 705 C C . LEU A 1 90 ? -8.619 0.552 9.889 1.00 96.12 90 LEU A C 1
ATOM 707 O O . LEU A 1 90 ? -8.270 0.714 8.722 1.00 96.12 90 LEU A O 1
ATOM 711 N N . LEU A 1 91 ? -9.646 -0.240 10.221 1.00 96.31 91 LEU A N 1
ATOM 712 C CA . LEU A 1 91 ? -10.424 -0.987 9.222 1.00 96.31 91 LEU A CA 1
ATOM 713 C C . LEU A 1 91 ? -11.037 -0.067 8.161 1.00 96.31 91 LEU A C 1
ATOM 715 O O . LEU A 1 91 ? -10.979 -0.366 6.971 1.00 96.31 91 LEU A O 1
ATOM 719 N N . ARG A 1 92 ? -11.599 1.082 8.563 1.00 95.06 92 ARG A N 1
ATOM 720 C CA . ARG A 1 92 ? -12.148 2.056 7.604 1.00 95.06 92 ARG A CA 1
ATOM 721 C C . ARG A 1 92 ? -11.069 2.626 6.692 1.00 95.06 92 ARG A C 1
ATOM 723 O O . ARG A 1 92 ? -11.314 2.749 5.494 1.00 95.06 92 ARG A O 1
ATOM 730 N N . ALA A 1 93 ? -9.897 2.957 7.231 1.00 94.94 93 ALA A N 1
ATOM 731 C CA . ALA A 1 93 ? -8.770 3.436 6.434 1.00 94.94 93 ALA A CA 1
ATOM 732 C C . ALA A 1 93 ? -8.309 2.371 5.422 1.00 94.94 93 ALA A C 1
ATOM 734 O O . ALA A 1 93 ? -8.197 2.667 4.234 1.00 94.94 93 ALA A O 1
ATOM 735 N N . LEU A 1 94 ? -8.153 1.118 5.855 1.00 95.62 94 LEU A N 1
ATOM 736 C CA . LEU A 1 94 ? -7.801 -0.013 4.990 1.00 95.62 94 LEU A CA 1
ATOM 737 C C . LEU A 1 94 ? -8.830 -0.247 3.880 1.00 95.62 94 LEU A C 1
ATOM 739 O O . LEU A 1 94 ? -8.452 -0.403 2.722 1.00 95.62 94 LEU A O 1
ATOM 743 N N . ALA A 1 95 ? -10.121 -0.220 4.208 1.00 94.56 95 ALA A N 1
ATOM 744 C CA . ALA A 1 95 ? -11.185 -0.474 3.242 1.00 94.56 95 ALA A CA 1
ATOM 745 C C . ALA A 1 95 ? -11.384 0.670 2.231 1.00 94.56 95 ALA A C 1
ATOM 747 O O . ALA A 1 95 ? -11.874 0.435 1.130 1.00 94.56 95 ALA A O 1
ATOM 748 N N . THR A 1 96 ? -11.039 1.910 2.598 1.00 92.12 96 THR A N 1
ATOM 749 C CA . THR A 1 96 ? -11.245 3.093 1.742 1.00 92.12 96 THR A CA 1
ATOM 750 C C . THR A 1 96 ? -9.960 3.542 1.053 1.00 92.12 96 THR A C 1
ATOM 752 O O . THR A 1 96 ? -9.864 3.459 -0.165 1.00 92.12 96 THR A O 1
ATOM 755 N N . LYS A 1 97 ? -8.956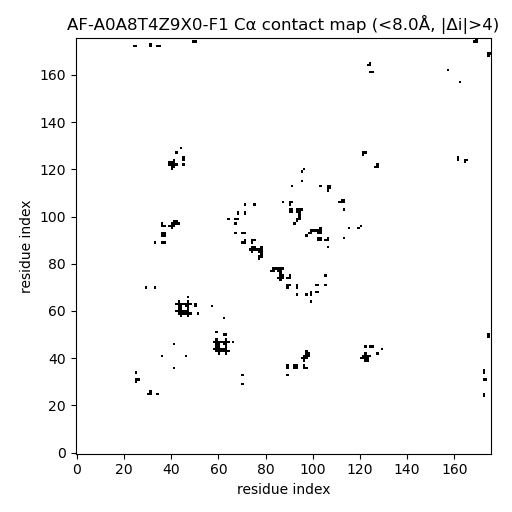 3.978 1.816 1.00 92.00 97 LYS A N 1
ATOM 756 C CA . LYS A 1 97 ? -7.661 4.464 1.312 1.00 92.00 97 LYS A CA 1
ATOM 757 C C . LYS A 1 97 ? -6.730 3.328 0.897 1.00 92.00 97 LYS A C 1
ATOM 759 O O . LYS A 1 97 ? -5.986 3.444 -0.070 1.00 92.00 97 LYS A O 1
ATOM 764 N N . GLY A 1 98 ? -6.779 2.216 1.626 1.00 90.62 98 GLY A N 1
ATOM 765 C CA . GLY A 1 98 ? -6.012 1.017 1.299 1.00 90.62 98 GLY A CA 1
ATOM 766 C C . GLY A 1 98 ? -6.646 0.157 0.206 1.00 90.62 98 GLY A C 1
ATOM 767 O O . GLY A 1 98 ? -5.972 -0.731 -0.303 1.00 90.62 98 GLY A O 1
ATOM 768 N N . SER A 1 99 ? -7.913 0.389 -0.155 1.00 90.38 99 SER A N 1
ATOM 769 C CA . SER A 1 99 ? -8.682 -0.467 -1.074 1.00 90.38 99 SER A CA 1
ATOM 770 C C . SER A 1 99 ? -8.597 -1.971 -0.748 1.00 90.38 99 SER A C 1
ATOM 772 O O . SER A 1 99 ? -8.642 -2.799 -1.652 1.00 90.38 99 SER A O 1
ATOM 774 N N . SER A 1 100 ? -8.458 -2.341 0.534 1.00 94.62 100 SER A N 1
ATOM 775 C CA . SER A 1 100 ? -8.409 -3.750 0.948 1.00 94.62 100 SER A CA 1
ATOM 776 C C . SER A 1 100 ? -9.818 -4.354 0.924 1.00 94.62 100 SER A C 1
ATOM 778 O O . SER A 1 100 ? -10.696 -3.883 1.664 1.00 94.62 100 SER A O 1
ATOM 780 N N . PRO A 1 101 ? -10.060 -5.392 0.102 1.00 93.88 101 PRO A N 1
ATOM 781 C CA . PRO A 1 101 ? -11.345 -6.079 0.079 1.00 93.88 101 PRO A CA 1
ATOM 782 C C . PRO A 1 101 ? -11.622 -6.812 1.396 1.00 93.88 101 PRO A C 1
ATOM 784 O O . PRO A 1 101 ? -12.765 -6.812 1.854 1.00 93.88 101 PRO A O 1
ATOM 787 N N . GLU A 1 102 ? -10.589 -7.357 2.040 1.00 97.19 102 GLU A N 1
ATOM 788 C CA . GLU A 1 102 ? -10.696 -8.081 3.307 1.00 97.19 102 GLU A CA 1
ATOM 789 C C . GLU A 1 102 ? -11.157 -7.144 4.424 1.00 97.19 102 GLU A C 1
ATOM 791 O O . GLU A 1 102 ? -12.138 -7.440 5.101 1.00 97.19 102 GLU A O 1
ATOM 796 N N . ALA A 1 103 ? -10.553 -5.957 4.550 1.00 96.50 103 ALA A N 1
ATOM 797 C CA . ALA A 1 103 ? -10.998 -4.956 5.520 1.00 96.50 103 ALA A CA 1
ATOM 798 C C . ALA A 1 103 ? -12.443 -4.504 5.274 1.00 96.50 103 ALA A C 1
ATOM 800 O O . ALA A 1 103 ? -13.198 -4.250 6.218 1.00 96.50 103 ALA A O 1
ATOM 801 N N . ALA A 1 104 ? -12.841 -4.401 4.002 1.00 95.50 104 ALA A N 1
ATOM 802 C CA . ALA A 1 104 ? -14.200 -4.037 3.645 1.00 95.50 104 ALA A CA 1
ATOM 803 C C . ALA A 1 104 ? -15.211 -5.122 4.049 1.00 95.50 104 ALA A C 1
ATOM 805 O O . ALA A 1 104 ? -16.304 -4.790 4.510 1.00 95.50 104 ALA A O 1
ATOM 806 N N . GLU A 1 105 ? -14.851 -6.396 3.888 1.00 96.69 105 GLU A N 1
ATOM 807 C CA . GLU A 1 105 ? -15.663 -7.537 4.317 1.00 96.69 105 GLU A CA 1
ATOM 808 C C . GLU A 1 105 ? -15.733 -7.635 5.844 1.00 96.69 105 GLU A C 1
ATOM 810 O O . GLU A 1 105 ? -16.822 -7.744 6.399 1.00 96.69 105 GLU A O 1
ATOM 815 N N . THR A 1 106 ? -14.612 -7.460 6.548 1.00 97.00 106 THR A N 1
ATOM 816 C CA . THR A 1 106 ? -14.593 -7.437 8.019 1.00 97.00 106 THR A CA 1
ATOM 817 C C . THR A 1 106 ? -15.475 -6.322 8.593 1.00 97.00 106 THR A C 1
ATOM 819 O O . THR A 1 106 ? -16.136 -6.503 9.610 1.00 97.00 106 THR A O 1
ATOM 822 N N . LEU A 1 107 ? -15.539 -5.151 7.952 1.00 96.38 107 LEU A N 1
ATOM 823 C CA . LEU A 1 107 ? -16.474 -4.100 8.373 1.00 96.38 107 LEU A CA 1
ATOM 824 C C . LEU A 1 107 ? -17.937 -4.499 8.166 1.00 96.38 107 LEU A C 1
ATOM 826 O O . LEU A 1 107 ? -18.765 -4.182 9.022 1.00 96.38 107 LEU A O 1
ATOM 830 N N . ARG A 1 108 ? -18.251 -5.184 7.058 1.00 95.50 108 ARG A N 1
ATOM 831 C CA . ARG A 1 108 ? -19.605 -5.677 6.774 1.00 95.50 108 ARG A CA 1
ATOM 832 C C . ARG A 1 108 ? -20.042 -6.718 7.796 1.00 95.50 108 ARG A C 1
ATOM 834 O O . ARG A 1 108 ? -21.144 -6.587 8.322 1.00 95.50 108 ARG A O 1
ATOM 841 N N . SER A 1 109 ? -19.179 -7.679 8.129 1.00 96.25 109 SER A N 1
ATOM 842 C CA . SER A 1 109 ? -19.481 -8.707 9.135 1.00 96.25 109 SER A CA 1
ATOM 843 C C . SER A 1 109 ? -19.692 -8.120 10.535 1.00 96.25 109 SER A C 1
ATOM 845 O O . SER A 1 109 ? -20.503 -8.622 11.304 1.00 96.25 109 SER A O 1
ATOM 847 N N . LEU A 1 110 ? -19.041 -6.993 10.842 1.00 94.75 110 LEU A N 1
ATOM 848 C CA . LEU A 1 110 ? -19.257 -6.217 12.068 1.00 94.75 110 LEU A CA 1
ATOM 849 C C . LEU A 1 110 ? -20.508 -5.312 12.034 1.00 94.75 110 LEU A C 1
ATOM 851 O O . LEU A 1 110 ? -20.724 -4.540 12.972 1.00 94.75 110 LEU A O 1
ATOM 855 N N . GLY A 1 111 ? -21.309 -5.358 10.964 1.00 94.81 111 GLY A N 1
ATOM 856 C CA . GLY A 1 111 ? -22.542 -4.580 10.808 1.00 94.81 111 GLY A CA 1
ATOM 857 C C . GLY A 1 111 ? -22.348 -3.143 10.308 1.00 94.81 111 GLY A C 1
ATOM 858 O O . GLY A 1 111 ? -23.296 -2.357 10.306 1.00 94.81 111 GLY A O 1
ATOM 859 N N . TYR A 1 112 ? -21.145 -2.760 9.864 1.00 92.94 112 TYR A N 1
ATOM 860 C CA . TYR A 1 112 ? -20.882 -1.415 9.349 1.00 92.94 112 TYR A CA 1
ATOM 861 C C . TYR A 1 112 ? -21.045 -1.345 7.828 1.00 92.94 112 TYR A C 1
ATOM 863 O O . TYR A 1 112 ? -20.413 -2.075 7.065 1.00 92.94 112 TYR A O 1
ATOM 871 N N . ARG A 1 113 ? -21.839 -0.374 7.363 1.00 85.94 113 ARG A N 1
ATOM 872 C CA . ARG A 1 113 ? -21.924 -0.022 5.940 1.00 85.94 113 ARG A CA 1
ATOM 873 C C . ARG A 1 113 ? -20.819 0.956 5.557 1.00 85.94 113 ARG A C 1
ATOM 875 O O . ARG A 1 113 ? -20.629 1.987 6.202 1.00 85.94 113 ARG A O 1
ATOM 882 N N . ILE A 1 114 ? -20.127 0.658 4.462 1.00 82.12 114 ILE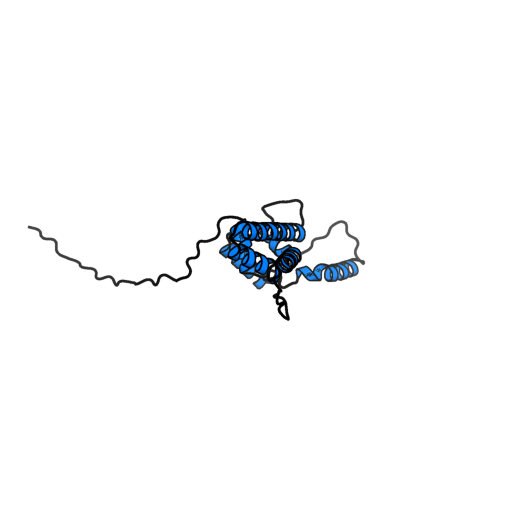 A N 1
ATOM 883 C CA . ILE A 1 114 ? -19.099 1.535 3.900 1.00 82.12 114 ILE A CA 1
ATOM 884 C C . ILE A 1 114 ? -19.760 2.416 2.849 1.00 82.12 114 ILE A C 1
ATOM 886 O O . ILE A 1 114 ? -20.203 1.931 1.809 1.00 82.12 114 ILE A O 1
ATOM 890 N N . LYS A 1 115 ? -19.812 3.725 3.107 1.00 77.69 115 LYS A N 1
ATOM 891 C CA . LYS A 1 115 ? -20.195 4.698 2.084 1.00 77.69 115 LYS A CA 1
ATOM 892 C C . LYS A 1 115 ? -19.052 4.781 1.075 1.00 77.69 115 LYS A C 1
ATOM 894 O O . LYS A 1 115 ? -18.045 5.437 1.339 1.00 77.69 115 LYS A O 1
ATOM 899 N N . LYS A 1 116 ? -19.171 4.079 -0.054 1.00 66.88 116 LYS A N 1
ATOM 900 C CA . LYS A 1 116 ? -18.235 4.262 -1.168 1.00 66.88 116 LYS A CA 1
ATOM 901 C C . LYS A 1 116 ? -18.375 5.701 -1.666 1.00 66.88 116 LYS A C 1
ATOM 903 O O . LYS A 1 116 ? -19.487 6.157 -1.927 1.00 66.88 116 LYS A O 1
ATOM 908 N N . LYS A 1 117 ? -17.257 6.425 -1.769 1.00 69.50 117 LYS A N 1
ATOM 909 C CA . LYS A 1 117 ? -17.239 7.686 -2.520 1.00 69.50 117 LYS A CA 1
ATOM 910 C C . LYS A 1 117 ? -17.593 7.372 -3.975 1.00 69.50 117 LYS A C 1
ATOM 912 O O . LYS A 1 117 ? -17.220 6.314 -4.476 1.00 69.50 117 LYS A O 1
ATOM 917 N N . GLN A 1 118 ? -18.275 8.301 -4.643 1.00 65.38 118 GLN A N 1
ATOM 918 C CA . GLN A 1 118 ? -18.621 8.175 -6.066 1.00 65.38 118 GLN A CA 1
ATOM 919 C C . GLN A 1 118 ? -17.371 7.974 -6.937 1.00 65.38 118 GLN A C 1
ATOM 921 O O . GLN A 1 118 ? -17.422 7.250 -7.924 1.00 65.38 118 GLN A O 1
ATOM 926 N N . LYS A 1 119 ? -16.232 8.551 -6.524 1.00 74.06 119 LYS A N 1
ATOM 927 C CA . LYS A 1 119 ? -14.921 8.325 -7.132 1.00 74.06 119 LYS A CA 1
ATOM 928 C C . LYS A 1 119 ? -13.888 7.959 -6.055 1.00 74.06 119 LYS A C 1
ATOM 930 O O . LYS A 1 119 ? -13.744 8.727 -5.097 1.00 74.06 119 LYS A O 1
ATOM 935 N N . PRO A 1 120 ? -13.193 6.811 -6.164 1.00 79.56 120 PRO A N 1
ATOM 936 C CA . PRO A 1 120 ? -12.093 6.483 -5.265 1.00 79.56 120 PRO A CA 1
ATOM 937 C C . PRO A 1 120 ? -10.926 7.458 -5.470 1.00 79.56 120 PRO A C 1
ATOM 939 O O . PRO A 1 120 ? -10.672 7.922 -6.582 1.00 79.56 120 PRO A O 1
ATOM 942 N N . GLU A 1 121 ? -10.230 7.785 -4.382 1.00 88.25 121 GLU A N 1
ATOM 943 C CA . GLU A 1 121 ? -9.017 8.603 -4.448 1.00 88.25 121 GLU A CA 1
ATOM 944 C C . GLU A 1 121 ? -7.894 7.778 -5.088 1.00 88.25 121 GLU A C 1
ATOM 946 O O . GLU A 1 121 ? -7.600 6.686 -4.586 1.00 88.25 121 GLU A O 1
ATOM 951 N N . PRO A 1 122 ? -7.252 8.267 -6.167 1.00 91.75 122 PRO A N 1
ATOM 952 C CA . PRO A 1 122 ? -6.157 7.545 -6.797 1.00 91.75 122 PRO A CA 1
ATOM 953 C C . PRO A 1 122 ? -4.995 7.374 -5.816 1.00 91.75 122 PRO A C 1
ATOM 955 O O . PRO A 1 122 ? -4.847 8.137 -4.858 1.00 91.75 122 PRO A O 1
ATOM 958 N N . CYS A 1 123 ? -4.145 6.377 -6.068 1.00 94.06 123 CYS A N 1
ATOM 959 C CA . CYS A 1 123 ? -2.957 6.158 -5.251 1.00 94.06 123 CYS A CA 1
ATOM 960 C C . CYS A 1 123 ? -2.098 7.432 -5.207 1.00 94.06 123 CYS A C 1
ATOM 962 O O . CYS A 1 123 ? -1.693 7.948 -6.246 1.00 94.06 123 CYS A O 1
ATOM 964 N N . TYR A 1 124 ? -1.755 7.892 -4.007 1.00 95.44 124 TYR A N 1
ATOM 965 C CA . TYR A 1 124 ? -0.972 9.103 -3.784 1.00 95.44 124 TYR A CA 1
ATOM 966 C C . TYR A 1 124 ? 0.379 9.060 -4.503 1.00 95.44 124 TYR A C 1
ATOM 968 O O . TYR A 1 124 ? 0.771 10.060 -5.087 1.00 95.44 124 TYR A O 1
ATOM 976 N N . LEU A 1 125 ? 1.059 7.907 -4.531 1.00 94.31 125 LEU A N 1
ATOM 977 C CA . LEU A 1 125 ? 2.362 7.772 -5.192 1.00 94.31 125 LEU A CA 1
ATOM 978 C C . LEU A 1 125 ? 2.249 7.628 -6.718 1.00 94.31 125 LEU A C 1
ATOM 980 O O . LEU A 1 125 ? 2.705 8.498 -7.453 1.00 94.31 125 LEU A O 1
ATOM 984 N N . CYS A 1 126 ? 1.638 6.550 -7.219 1.00 92.94 126 CYS A N 1
ATOM 985 C CA . CYS A 1 126 ? 1.621 6.279 -8.662 1.00 92.94 126 CYS A CA 1
ATOM 986 C C . CYS A 1 126 ? 0.450 6.903 -9.431 1.00 92.94 126 CYS A C 1
ATOM 988 O O . CYS A 1 126 ? 0.408 6.770 -10.647 1.00 92.94 126 CYS A O 1
ATOM 990 N N . GLY A 1 127 ? -0.535 7.514 -8.770 1.00 91.50 127 GLY A N 1
ATOM 991 C CA . GLY A 1 127 ? -1.715 8.074 -9.440 1.00 91.50 127 GLY A CA 1
ATOM 992 C C . GLY A 1 127 ? -2.598 7.051 -10.169 1.00 91.50 127 GLY A C 1
ATOM 993 O O . GLY A 1 127 ? -3.430 7.458 -10.968 1.00 91.50 127 GLY A O 1
ATOM 994 N N . GLY A 1 128 ? -2.419 5.747 -9.923 1.00 89.94 128 GLY A N 1
ATOM 995 C CA . GLY A 1 128 ? -3.106 4.665 -10.647 1.00 89.94 128 GLY A CA 1
ATOM 996 C C . GLY A 1 128 ? -2.344 4.122 -11.863 1.00 89.94 128 GLY A C 1
ATOM 997 O O . GLY A 1 128 ? -2.806 3.183 -12.495 1.00 89.94 128 GLY A O 1
ATOM 998 N N . VAL A 1 129 ? -1.146 4.640 -12.175 1.00 89.75 129 VAL A N 1
ATOM 999 C CA . VAL A 1 129 ? -0.339 4.184 -13.330 1.00 89.75 129 VAL A CA 1
ATOM 1000 C C . VAL A 1 129 ? -0.057 2.677 -13.293 1.00 89.75 129 VAL A C 1
ATOM 1002 O O . VAL A 1 129 ? -0.045 2.019 -14.328 1.00 89.75 129 VAL A O 1
ATOM 1005 N N . LEU A 1 130 ? 0.146 2.118 -12.098 1.00 87.44 130 LEU A N 1
ATOM 1006 C CA . LEU A 1 130 ? 0.469 0.697 -11.933 1.00 87.44 130 LEU A CA 1
ATOM 1007 C C . LEU A 1 130 ? -0.729 -0.236 -12.169 1.00 87.44 130 LEU A C 1
ATOM 1009 O O . LEU A 1 130 ? -0.519 -1.435 -12.310 1.00 87.44 130 LEU A O 1
ATOM 1013 N N . ASP A 1 131 ? -1.952 0.295 -12.241 1.00 80.56 131 ASP A N 1
ATOM 1014 C CA . ASP A 1 131 ? -3.158 -0.499 -12.497 1.00 80.56 131 ASP A CA 1
ATOM 1015 C C . ASP A 1 131 ? -3.345 -0.777 -14.006 1.00 80.56 131 ASP A C 1
ATOM 1017 O O . ASP A 1 131 ? -4.083 -1.680 -14.384 1.00 80.56 131 A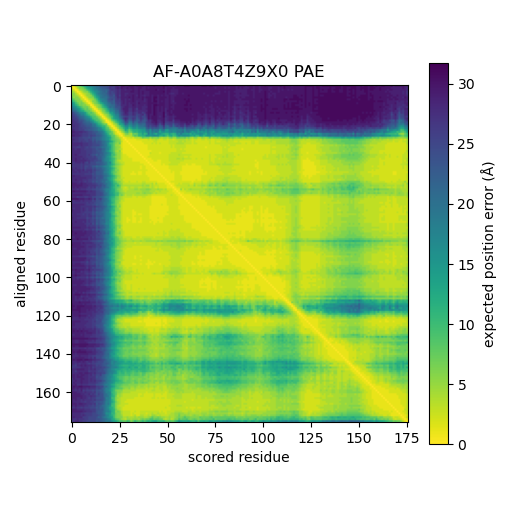SP A O 1
ATOM 1021 N N . GLY A 1 132 ? -2.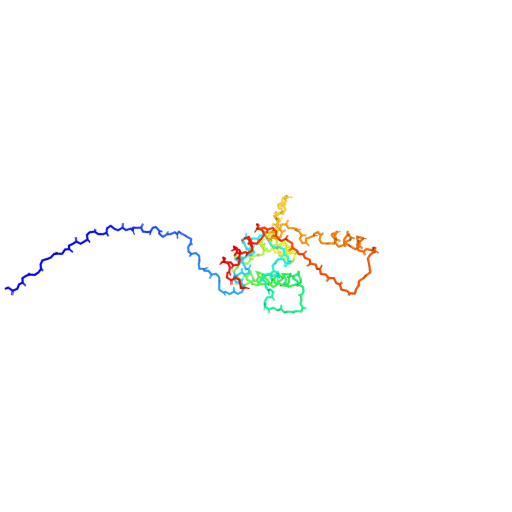657 -0.027 -14.879 1.00 79.12 132 GLY A N 1
ATOM 1022 C CA . GLY A 1 132 ? -2.750 -0.134 -16.344 1.00 79.12 132 GLY A CA 1
ATOM 1023 C C . GLY A 1 132 ? -1.604 -0.896 -17.020 1.00 79.12 132 GLY A C 1
ATOM 1024 O O . GLY A 1 132 ? -1.428 -0.781 -18.234 1.00 79.12 132 GLY A O 1
ATOM 1025 N N . LEU A 1 133 ? -0.785 -1.632 -16.261 1.00 84.25 133 LEU A N 1
ATOM 1026 C CA . LEU A 1 133 ? 0.440 -2.251 -16.787 1.00 84.25 133 LEU A CA 1
ATOM 1027 C C . LEU A 1 133 ? 0.179 -3.341 -17.832 1.00 84.25 133 LEU A C 1
ATOM 1029 O O . LEU A 1 133 ? 0.971 -3.475 -18.763 1.00 84.25 133 LEU A O 1
ATOM 1033 N N . ASP A 1 134 ? -0.925 -4.080 -17.727 1.00 85.25 134 ASP A N 1
ATOM 1034 C CA . ASP A 1 134 ? -1.241 -5.154 -18.676 1.00 85.25 134 ASP A CA 1
ATOM 1035 C C . ASP A 1 134 ? -1.488 -4.622 -20.095 1.00 85.25 134 ASP A C 1
ATOM 1037 O O . ASP A 1 134 ? -1.032 -5.216 -21.073 1.00 85.25 134 ASP A O 1
ATOM 1041 N N . GLY A 1 135 ? -2.132 -3.455 -20.215 1.00 86.75 135 GLY A N 1
ATOM 1042 C CA . GLY A 1 135 ? -2.338 -2.797 -21.507 1.00 86.75 135 GLY A CA 1
ATOM 1043 C C . GLY A 1 135 ? -1.023 -2.329 -22.131 1.00 86.75 135 GLY A C 1
ATOM 1044 O O . GLY A 1 135 ? -0.769 -2.572 -23.309 1.00 86.75 135 GLY A O 1
ATOM 1045 N N . LEU A 1 136 ? -0.144 -1.724 -21.326 1.00 87.19 136 LEU A N 1
ATOM 1046 C CA . LEU A 1 136 ? 1.190 -1.316 -21.778 1.00 87.19 136 LEU A CA 1
ATOM 1047 C C . LEU A 1 136 ? 2.035 -2.518 -22.207 1.00 87.19 136 LEU A C 1
ATOM 1049 O O . LEU A 1 136 ? 2.717 -2.452 -23.225 1.00 87.19 136 LEU A O 1
ATOM 1053 N N . LYS A 1 137 ? 1.962 -3.627 -21.466 1.00 90.56 137 LYS A N 1
ATOM 1054 C CA . LYS A 1 137 ? 2.658 -4.870 -21.807 1.00 90.56 137 LYS A CA 1
ATOM 1055 C C . LYS A 1 137 ? 2.258 -5.366 -23.196 1.00 90.56 137 LYS A C 1
ATOM 1057 O O . LYS A 1 137 ? 3.142 -5.723 -23.966 1.00 90.56 137 LYS A O 1
ATOM 1062 N N . ALA A 1 138 ? 0.966 -5.374 -23.522 1.00 92.56 138 ALA A N 1
ATOM 1063 C CA . ALA A 1 138 ? 0.493 -5.815 -24.833 1.00 92.56 138 ALA A CA 1
ATOM 1064 C C . ALA A 1 138 ? 1.061 -4.949 -25.971 1.00 92.56 138 ALA A C 1
ATOM 1066 O O . ALA A 1 138 ? 1.594 -5.488 -26.936 1.00 92.56 138 ALA A O 1
ATOM 1067 N N . LEU A 1 139 ? 1.031 -3.622 -25.812 1.00 92.31 139 LEU A N 1
ATOM 1068 C CA . LEU A 1 139 ? 1.589 -2.681 -26.791 1.00 92.31 139 LEU A CA 1
ATOM 1069 C C . LEU A 1 139 ? 3.102 -2.856 -26.974 1.00 92.31 139 LEU A C 1
ATOM 1071 O O . LEU A 1 139 ? 3.607 -2.797 -28.091 1.00 92.31 139 LEU A O 1
ATOM 1075 N N . ILE A 1 140 ? 3.831 -3.085 -25.878 1.00 91.75 140 ILE A N 1
ATOM 1076 C CA . ILE A 1 140 ? 5.276 -3.328 -25.923 1.00 91.75 140 ILE A CA 1
ATOM 1077 C C . ILE A 1 140 ? 5.575 -4.644 -26.648 1.00 91.75 140 ILE A C 1
ATOM 1079 O O . ILE A 1 140 ? 6.481 -4.682 -27.473 1.00 91.75 140 ILE A O 1
ATOM 1083 N N . LEU A 1 141 ? 4.827 -5.715 -26.361 1.00 92.62 141 LEU A N 1
ATOM 1084 C CA . LEU A 1 141 ? 5.025 -7.014 -27.010 1.00 92.62 141 LEU A CA 1
ATOM 1085 C C . LEU A 1 141 ? 4.759 -6.954 -28.517 1.00 92.62 141 LEU A C 1
ATOM 1087 O O . LEU A 1 141 ? 5.518 -7.546 -29.278 1.00 92.62 141 LEU A O 1
ATOM 1091 N N . ASP A 1 142 ? 3.732 -6.215 -28.935 1.00 94.19 142 ASP A N 1
ATOM 1092 C CA . ASP A 1 142 ? 3.427 -5.985 -30.349 1.00 94.19 142 ASP A CA 1
ATOM 1093 C C . ASP A 1 142 ? 4.565 -5.225 -31.054 1.00 94.19 142 ASP A C 1
ATOM 1095 O O . ASP A 1 142 ? 5.118 -5.694 -32.047 1.00 94.19 142 ASP A O 1
ATOM 1099 N N . ALA A 1 143 ? 5.018 -4.112 -30.466 1.00 92.56 143 ALA A N 1
ATOM 1100 C CA . ALA A 1 143 ? 6.109 -3.306 -31.015 1.00 92.56 143 ALA A CA 1
ATOM 1101 C C . ALA A 1 143 ? 7.452 -4.056 -31.080 1.00 92.56 143 ALA A C 1
ATOM 1103 O O . ALA A 1 143 ? 8.261 -3.810 -31.975 1.00 92.56 143 ALA A O 1
ATOM 1104 N N . LEU A 1 144 ? 7.703 -4.966 -30.134 1.00 92.88 144 LEU A N 1
ATOM 1105 C CA . LEU A 1 144 ? 8.914 -5.786 -30.103 1.00 92.88 144 LEU A CA 1
ATOM 1106 C C . LEU A 1 144 ? 8.853 -6.993 -31.049 1.00 92.88 144 LEU A C 1
ATOM 1108 O O . LEU A 1 144 ? 9.890 -7.615 -31.272 1.00 92.88 144 LEU A O 1
ATOM 1112 N N . GLY A 1 145 ? 7.689 -7.316 -31.626 1.00 92.12 145 GLY A N 1
ATOM 1113 C CA . GLY A 1 145 ? 7.490 -8.509 -32.455 1.00 92.12 145 GLY A CA 1
ATOM 1114 C C . GLY A 1 145 ? 8.359 -8.568 -33.717 1.00 92.12 145 GLY A C 1
ATOM 1115 O O . GLY A 1 145 ? 8.612 -9.651 -34.237 1.00 92.12 145 GLY A O 1
ATOM 1116 N N . SER A 1 146 ? 8.856 -7.424 -34.194 1.00 92.12 146 SER A N 1
ATOM 1117 C CA . SER A 1 146 ? 9.758 -7.322 -35.350 1.00 92.12 146 SER A CA 1
ATOM 1118 C C . SER A 1 146 ? 11.248 -7.426 -34.998 1.00 92.12 146 SER A C 1
ATOM 1120 O O . SER A 1 146 ? 12.087 -7.451 -35.900 1.00 92.12 146 SER A O 1
ATOM 1122 N N . TYR A 1 147 ? 11.597 -7.502 -33.711 1.00 92.88 147 TYR A N 1
ATOM 1123 C CA . TYR A 1 147 ? 12.978 -7.541 -33.236 1.00 92.88 147 TYR A CA 1
ATOM 1124 C C . TYR A 1 147 ? 13.321 -8.907 -32.638 1.00 92.88 147 TYR A C 1
ATOM 1126 O O . TYR A 1 147 ? 12.504 -9.557 -31.994 1.00 92.88 147 TYR A O 1
ATOM 1134 N N . THR A 1 148 ? 14.573 -9.334 -32.800 1.00 93.31 148 THR A N 1
ATOM 1135 C CA . THR A 1 148 ? 15.114 -10.540 -32.155 1.00 93.31 148 THR A CA 1
ATOM 1136 C C . THR A 1 148 ? 16.275 -10.138 -31.259 1.00 93.31 148 THR A C 1
ATOM 1138 O O . THR A 1 148 ? 17.191 -9.448 -31.701 1.00 93.31 148 THR A O 1
ATOM 1141 N N . PHE A 1 149 ? 16.247 -10.536 -29.991 1.00 92.94 149 PHE A N 1
ATOM 1142 C CA . PHE A 1 149 ? 17.255 -10.142 -29.009 1.00 92.94 149 PHE A CA 1
ATOM 1143 C C . PHE A 1 149 ? 17.390 -11.197 -27.908 1.00 92.94 149 PHE A C 1
ATOM 1145 O O . PHE A 1 149 ? 16.438 -11.901 -27.586 1.00 92.94 149 PHE A O 1
ATOM 1152 N N . HIS A 1 150 ? 18.581 -11.285 -27.313 1.00 94.25 150 HIS A N 1
ATOM 1153 C CA . HIS A 1 150 ? 18.848 -12.159 -26.163 1.00 94.25 150 HIS A CA 1
ATOM 1154 C C . HIS A 1 150 ? 18.627 -11.432 -24.829 1.00 94.25 150 HIS A C 1
ATOM 1156 O O . HIS A 1 150 ? 18.247 -12.046 -23.835 1.00 94.25 150 HIS A O 1
ATOM 1162 N N . THR A 1 151 ? 18.861 -10.118 -24.803 1.00 94.62 151 THR A N 1
ATOM 1163 C CA . THR A 1 151 ? 18.691 -9.244 -23.639 1.00 94.62 151 THR A CA 1
ATOM 1164 C C . THR A 1 151 ? 18.193 -7.874 -24.089 1.00 94.62 151 THR A C 1
ATOM 1166 O O . THR A 1 151 ? 18.335 -7.494 -25.250 1.00 94.62 151 THR A O 1
ATOM 1169 N N . PHE A 1 152 ? 17.589 -7.129 -23.168 1.00 92.00 152 PHE A N 1
ATOM 1170 C CA . PHE A 1 152 ? 17.110 -5.772 -23.405 1.00 92.00 152 PHE A CA 1
ATOM 1171 C C . PHE A 1 152 ? 17.214 -4.950 -22.119 1.00 92.00 152 PHE A C 1
ATOM 1173 O O . PHE A 1 152 ? 17.349 -5.497 -21.024 1.00 92.00 152 PHE A O 1
ATOM 1180 N N . ILE A 1 153 ? 17.144 -3.627 -22.255 1.00 93.62 153 ILE A N 1
ATOM 1181 C CA . ILE A 1 153 ? 17.156 -2.683 -21.137 1.00 93.62 153 ILE A CA 1
ATOM 1182 C C . ILE A 1 153 ? 15.852 -1.895 -21.165 1.00 93.62 153 ILE A C 1
ATOM 1184 O O . ILE A 1 153 ? 15.454 -1.376 -22.206 1.00 93.62 153 ILE A O 1
ATOM 1188 N N . VAL A 1 154 ? 15.208 -1.772 -20.005 1.00 90.12 154 VAL A N 1
ATOM 1189 C CA . VAL A 1 154 ? 14.035 -0.913 -19.828 1.00 90.12 154 VAL A CA 1
ATOM 1190 C C . VAL A 1 154 ? 14.458 0.340 -19.076 1.00 90.12 154 VAL A C 1
ATOM 1192 O O . VAL A 1 154 ? 14.791 0.284 -17.893 1.00 90.12 154 VAL A O 1
ATOM 1195 N N . GLY A 1 155 ? 14.447 1.474 -19.771 1.00 91.88 155 GLY A N 1
ATOM 1196 C CA . GLY A 1 155 ? 14.628 2.790 -19.166 1.00 91.88 155 GLY A CA 1
ATOM 1197 C C . GLY A 1 155 ? 13.294 3.374 -18.706 1.00 91.88 155 GLY A C 1
ATOM 1198 O O . GLY A 1 155 ? 12.275 3.208 -19.373 1.00 91.88 155 GLY A O 1
ATOM 1199 N N . VAL A 1 156 ? 13.298 4.094 -17.583 1.00 89.19 156 VAL A N 1
ATOM 1200 C CA . VAL A 1 156 ? 12.127 4.837 -17.103 1.00 89.19 156 VAL A CA 1
ATOM 1201 C C . VAL A 1 156 ? 12.499 6.290 -16.836 1.00 89.19 156 VAL A C 1
ATOM 1203 O O . VAL A 1 156 ? 13.515 6.579 -16.208 1.00 89.19 156 VAL A O 1
ATOM 1206 N N . LYS A 1 157 ? 11.651 7.215 -17.289 1.00 92.62 157 LYS A N 1
ATOM 1207 C CA . LYS A 1 157 ? 11.701 8.621 -16.888 1.00 92.62 157 LYS A CA 1
ATOM 1208 C C . LYS A 1 157 ? 10.545 8.885 -15.937 1.00 92.62 157 LYS A C 1
ATOM 1210 O O . LYS A 1 157 ? 9.391 8.937 -16.356 1.00 92.62 157 LYS A O 1
ATOM 1215 N N . VAL A 1 158 ? 10.856 9.015 -14.652 1.00 90.44 158 VAL A N 1
ATOM 1216 C CA . VAL A 1 158 ? 9.847 9.273 -13.622 1.00 90.44 158 VAL A CA 1
ATOM 1217 C C . VAL A 1 158 ? 9.562 10.780 -13.565 1.00 90.44 158 VAL A C 1
ATOM 1219 O O . VAL A 1 158 ? 10.514 11.560 -13.487 1.00 90.44 158 VAL A O 1
ATOM 1222 N N . PRO A 1 159 ? 8.287 11.215 -13.612 1.00 92.00 159 PRO A N 1
ATOM 1223 C CA . PRO A 1 159 ? 7.935 12.621 -13.425 1.00 92.00 159 PRO A CA 1
ATOM 1224 C C . PRO A 1 159 ? 8.421 13.148 -12.070 1.00 92.00 159 PRO A C 1
ATOM 1226 O O . PRO A 1 159 ? 8.348 12.434 -11.063 1.00 92.00 159 PRO A O 1
ATOM 1229 N N . LYS A 1 160 ? 8.884 14.402 -12.030 1.00 94.38 160 LYS A N 1
ATOM 1230 C CA . LYS A 1 160 ? 9.461 15.018 -10.823 1.00 94.38 160 LYS A CA 1
ATOM 1231 C C . LYS A 1 160 ? 8.477 14.992 -9.652 1.00 94.38 160 LYS A C 1
ATOM 1233 O O . LYS A 1 160 ? 8.852 14.678 -8.531 1.00 94.38 160 LYS A O 1
ATOM 1238 N N . GLU A 1 161 ? 7.199 15.196 -9.940 1.00 91.88 161 GLU A N 1
ATOM 1239 C CA . GLU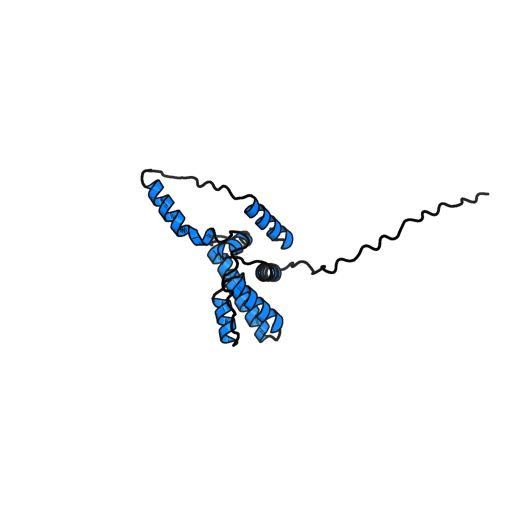 A 1 161 ? 6.115 15.228 -8.962 1.00 91.88 161 GLU A CA 1
ATOM 1240 C C . GLU A 1 161 ? 5.904 13.867 -8.283 1.00 91.88 161 GLU A C 1
ATOM 1242 O O . GLU A 1 161 ? 5.369 13.792 -7.181 1.00 91.88 161 GLU A O 1
ATOM 1247 N N . VAL A 1 162 ? 6.248 12.755 -8.943 1.00 91.44 162 VAL A N 1
ATOM 1248 C CA . VAL A 1 162 ? 6.184 11.415 -8.329 1.00 91.44 162 VAL A CA 1
ATOM 1249 C C . VAL A 1 162 ? 7.351 11.221 -7.365 1.00 91.44 162 VAL A C 1
ATOM 1251 O O . VAL A 1 162 ? 7.149 10.668 -6.287 1.00 91.44 162 VAL A O 1
ATOM 1254 N N . ILE A 1 163 ? 8.541 11.695 -7.743 1.00 92.94 163 ILE A N 1
ATOM 1255 C CA . ILE A 1 163 ? 9.748 11.636 -6.909 1.00 92.94 163 ILE A CA 1
ATOM 1256 C C . ILE A 1 163 ? 9.531 12.460 -5.637 1.00 92.94 163 ILE A C 1
ATOM 1258 O O . ILE A 1 163 ? 9.673 11.933 -4.540 1.00 92.94 163 ILE A O 1
ATOM 1262 N N . GLU A 1 164 ? 9.069 13.704 -5.779 1.00 94.62 164 GLU A N 1
ATOM 1263 C CA . GLU A 1 164 ? 8.788 14.603 -4.651 1.00 94.62 164 GLU A CA 1
ATOM 1264 C C . GLU A 1 164 ? 7.754 14.004 -3.683 1.00 94.62 164 GLU A C 1
ATOM 1266 O O . GLU A 1 164 ? 7.972 13.983 -2.475 1.00 94.62 164 GLU A O 1
ATOM 1271 N N . ARG A 1 165 ? 6.661 13.420 -4.200 1.00 94.38 165 ARG A N 1
ATOM 1272 C CA . ARG A 1 165 ? 5.658 12.732 -3.364 1.00 94.38 165 ARG A CA 1
ATOM 1273 C C . ARG A 1 165 ? 6.229 11.537 -2.601 1.00 94.38 165 ARG A C 1
ATOM 1275 O O . ARG A 1 165 ? 5.783 11.253 -1.488 1.00 94.38 165 ARG A O 1
ATOM 1282 N N . GLU A 1 166 ? 7.160 10.799 -3.199 1.00 94.25 166 GLU A N 1
ATOM 1283 C CA . GLU A 1 166 ? 7.817 9.668 -2.542 1.00 94.25 166 GLU A CA 1
ATOM 1284 C C . GLU A 1 166 ? 8.775 10.138 -1.442 1.00 94.25 166 GLU A C 1
ATOM 1286 O O . GLU A 1 166 ? 8.713 9.613 -0.325 1.00 94.25 166 GLU A O 1
ATOM 1291 N N . ASP A 1 167 ? 9.575 11.167 -1.713 1.00 93.44 167 ASP A N 1
ATOM 1292 C CA . ASP A 1 167 ? 10.489 11.769 -0.739 1.00 93.44 167 ASP A CA 1
ATOM 1293 C C . ASP A 1 167 ? 9.738 12.382 0.450 1.00 93.44 167 ASP A C 1
ATOM 1295 O O . ASP A 1 167 ? 10.118 12.159 1.606 1.00 93.44 167 ASP A O 1
ATOM 1299 N N . ASP A 1 168 ? 8.628 13.079 0.196 1.00 92.81 168 ASP A N 1
ATOM 1300 C CA . ASP A 1 168 ? 7.756 13.643 1.229 1.00 92.81 168 ASP A CA 1
ATOM 1301 C C . ASP A 1 168 ? 7.178 12.550 2.135 1.00 92.81 168 ASP A C 1
ATOM 1303 O O . ASP A 1 168 ? 7.225 12.648 3.370 1.00 92.81 168 ASP A O 1
ATOM 1307 N N . LEU A 1 169 ? 6.653 11.476 1.531 1.00 93.38 169 LEU A N 1
ATOM 1308 C CA . LEU A 1 169 ? 6.082 10.344 2.259 1.00 93.38 169 LEU A CA 1
ATOM 1309 C C . LEU A 1 169 ? 7.138 9.681 3.151 1.00 93.38 169 LEU A C 1
ATOM 1311 O O . LEU A 1 169 ? 6.891 9.465 4.343 1.00 93.38 169 LEU A O 1
ATOM 1315 N N . ARG A 1 170 ? 8.319 9.381 2.598 1.00 92.38 170 ARG A N 1
ATOM 1316 C CA . ARG A 1 170 ? 9.411 8.725 3.332 1.00 92.38 170 ARG A CA 1
ATOM 1317 C C . ARG A 1 170 ? 9.954 9.603 4.451 1.00 92.38 170 ARG A C 1
ATOM 1319 O O . ARG A 1 170 ? 10.128 9.129 5.575 1.00 92.38 170 ARG A O 1
ATOM 1326 N N . SER A 1 171 ? 10.132 10.896 4.190 1.00 91.19 171 SER A N 1
ATOM 1327 C CA . SER A 1 171 ? 10.625 11.868 5.172 1.00 91.19 171 SER A CA 1
ATOM 1328 C C . SER A 1 171 ? 9.680 12.020 6.360 1.00 91.19 171 SER A C 1
ATOM 1330 O O . SER A 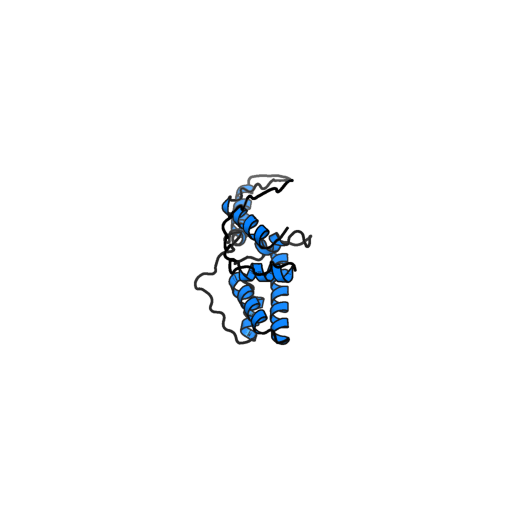1 171 ? 10.127 12.062 7.515 1.00 91.19 171 SER A O 1
ATOM 1332 N N . ARG A 1 172 ? 8.369 12.064 6.092 1.00 89.00 172 ARG A N 1
ATOM 1333 C CA . ARG A 1 172 ? 7.332 12.180 7.122 1.00 89.00 172 ARG A CA 1
ATOM 1334 C C . ARG A 1 172 ?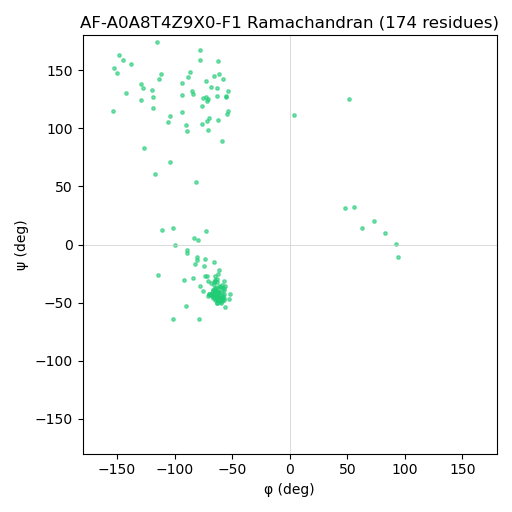 7.244 10.929 7.994 1.00 89.00 172 ARG A C 1
ATOM 1336 O O . ARG A 1 172 ? 7.103 11.057 9.208 1.00 89.00 172 ARG A O 1
ATOM 1343 N N . LEU A 1 173 ? 7.333 9.749 7.382 1.00 87.31 173 LEU A N 1
ATOM 1344 C CA . LEU A 1 173 ? 7.092 8.462 8.040 1.00 87.31 173 LEU A CA 1
ATOM 1345 C C . LEU A 1 173 ? 8.363 7.719 8.474 1.00 87.31 173 LEU A C 1
ATOM 1347 O O . LEU A 1 173 ? 8.261 6.638 9.041 1.00 87.31 173 LEU A O 1
ATOM 1351 N N . LYS A 1 174 ? 9.550 8.286 8.220 1.00 85.06 174 LYS A N 1
ATOM 1352 C CA . LYS A 1 174 ? 10.859 7.676 8.526 1.00 85.06 174 LYS A CA 1
ATOM 1353 C C . LYS A 1 174 ? 11.050 6.290 7.904 1.00 85.06 174 LYS A C 1
ATOM 1355 O O . LYS A 1 174 ? 11.765 5.450 8.447 1.00 85.06 174 LYS A O 1
ATOM 1360 N N . ILE A 1 175 ? 10.454 6.091 6.735 1.00 84.81 175 ILE A N 1
ATOM 1361 C CA . ILE A 1 175 ? 10.709 4.926 5.890 1.00 84.81 175 ILE A CA 1
ATOM 1362 C C . ILE A 1 175 ? 12.077 5.142 5.235 1.00 84.81 175 ILE A C 1
ATOM 1364 O O . ILE A 1 175 ? 12.319 6.210 4.669 1.00 84.81 175 ILE A O 1
ATOM 1368 N N . ARG A 1 176 ? 12.976 4.166 5.393 1.00 64.88 176 ARG A N 1
ATOM 1369 C CA . ARG A 1 176 ? 14.324 4.176 4.810 1.00 64.88 176 ARG A CA 1
ATOM 1370 C C . ARG A 1 176 ? 14.323 3.531 3.434 1.00 64.88 176 ARG A C 1
ATOM 1372 O O . ARG A 1 176 ? 13.669 2.474 3.300 1.00 64.88 176 ARG A O 1
#